Protein AF-A0A6B3EWH8-F1 (afdb_monomer)

Solvent-accessible surface area (backbone atoms only — not comparable to full-atom values): 8495 Å² total; per-residue (Å²): 132,91,83,78,84,78,55,72,76,75,44,48,63,44,70,57,86,72,96,69,83,62,65,90,69,100,61,97,67,57,48,40,78,84,75,86,84,73,53,81,88,62,90,80,65,71,79,89,76,45,44,71,81,34,75,66,29,32,53,53,33,53,77,71,69,44,83,77,71,71,70,61,44,98,86,46,22,30,44,70,85,33,62,101,39,36,58,31,45,57,80,64,33,50,59,60,52,52,51,50,33,48,76,71,68,72,54,90,80,86,77,94,80,91,72,97,72,65,50,39,92,87,78,62,48,77,110

Mean predicted aligned error: 4.86 Å

Radius of gyration: 16.53 Å; Cα contacts (8 Å, |Δi|>4): 118; chains: 1; bounding box: 50×32×34 Å

Sequence (127 aa):
ATGERYTGAEMERWSYQRPFELIDFPEAAHYVVNDTYVTTEDGTGLVHQSPAFGADDLRVCRAYGLPVVNPVRSNGTFAEDVPLVGGQFFKKADEDLVADLSARGLLFKHVPYEHSYPHCWRCHTAL

pLDDT: mean 91.72, std 7.01, range [50.56, 97.88]

Structure (mmCIF, N/CA/C/O backbone):
data_AF-A0A6B3EWH8-F1
#
_entry.id   AF-A0A6B3EWH8-F1
#
loop_
_atom_site.group_PDB
_atom_site.id
_atom_site.type_symbol
_atom_site.label_atom_id
_atom_site.label_alt_id
_atom_site.label_comp_id
_atom_site.label_asym_id
_atom_site.label_entity_id
_atom_site.label_seq_id
_atom_site.pdbx_PDB_ins_code
_atom_site.Cartn_x
_atom_site.Cartn_y
_atom_site.Cartn_z
_atom_site.occupancy
_atom_site.B_iso_or_equiv
_atom_site.auth_seq_id
_atom_site.auth_comp_id
_atom_site.auth_asym_id
_atom_site.auth_atom_id
_atom_site.pdbx_PDB_model_num
ATOM 1 N N . ALA A 1 1 ? -19.849 16.202 0.242 1.00 50.56 1 ALA A N 1
ATOM 2 C CA . ALA A 1 1 ? -19.719 15.503 1.535 1.00 50.56 1 ALA A CA 1
ATOM 3 C C . ALA A 1 1 ? -21.051 14.834 1.830 1.00 50.56 1 ALA A C 1
ATOM 5 O O . ALA A 1 1 ? -22.056 15.530 1.812 1.00 50.56 1 ALA A O 1
ATOM 6 N N . THR A 1 2 ? -21.078 13.515 2.015 1.00 62.19 2 THR A N 1
ATOM 7 C CA . THR A 1 2 ? -22.316 12.750 2.265 1.00 62.19 2 THR A CA 1
ATOM 8 C C . THR A 1 2 ? -22.904 13.000 3.660 1.00 62.19 2 THR A C 1
ATOM 10 O O . THR A 1 2 ? -24.060 12.684 3.891 1.00 62.19 2 THR A O 1
ATOM 13 N N . GLY A 1 3 ? -22.154 13.631 4.576 1.00 82.44 3 GLY A N 1
ATOM 14 C CA . GLY A 1 3 ? -22.632 14.038 5.908 1.00 82.44 3 GLY A CA 1
ATOM 15 C C . GLY A 1 3 ? -22.636 12.917 6.951 1.00 82.44 3 GLY A C 1
ATOM 16 O O . GLY A 1 3 ? -22.739 13.193 8.143 1.00 82.44 3 GLY A O 1
ATOM 17 N N . GLU A 1 4 ? -22.464 11.674 6.516 1.00 90.75 4 GLU A N 1
ATOM 18 C CA . GLU A 1 4 ? -22.388 10.495 7.373 1.00 90.75 4 GLU A CA 1
ATOM 19 C C . GLU A 1 4 ? -21.008 10.374 8.032 1.00 90.75 4 GLU A C 1
ATOM 21 O O . GLU A 1 4 ? -19.984 10.779 7.472 1.00 90.75 4 GLU A O 1
ATOM 26 N N . ARG A 1 5 ? -20.989 9.844 9.257 1.00 93.31 5 ARG A N 1
ATOM 27 C CA . ARG A 1 5 ? -19.779 9.610 10.047 1.00 93.31 5 ARG A CA 1
ATOM 28 C C . ARG A 1 5 ? -19.816 8.190 10.576 1.00 93.31 5 ARG A C 1
ATOM 30 O O . ARG A 1 5 ? -20.846 7.765 11.087 1.00 93.31 5 ARG A O 1
ATOM 37 N N . TYR A 1 6 ? -18.674 7.527 10.498 1.00 94.31 6 TYR A N 1
ATOM 38 C CA . TYR A 1 6 ? -18.470 6.176 10.993 1.00 94.31 6 TYR A CA 1
ATOM 39 C C . TYR A 1 6 ? -17.217 6.163 11.861 1.00 94.31 6 TYR A C 1
ATOM 41 O O . TYR A 1 6 ? -16.264 6.912 11.630 1.00 94.31 6 TYR A O 1
ATOM 49 N N . THR A 1 7 ? -17.229 5.324 12.880 1.00 95.19 7 THR A N 1
ATOM 50 C CA . THR A 1 7 ? -16.049 4.941 13.641 1.00 95.19 7 THR A CA 1
ATOM 51 C C . THR A 1 7 ? -15.202 3.976 12.815 1.00 95.19 7 THR A C 1
ATOM 53 O O . THR A 1 7 ? -15.711 3.257 11.956 1.00 95.19 7 THR A O 1
ATOM 56 N N . GLY A 1 8 ? -13.901 3.902 13.106 1.00 93.44 8 GLY A N 1
ATOM 57 C CA . GLY A 1 8 ? -13.039 2.912 12.455 1.00 93.44 8 GLY A CA 1
ATOM 58 C C . GLY A 1 8 ? -13.539 1.479 12.666 1.00 93.44 8 GLY A C 1
ATOM 59 O O . GLY A 1 8 ? -13.437 0.664 11.758 1.00 93.44 8 GLY A O 1
ATOM 60 N N . ALA A 1 9 ? -14.119 1.173 13.831 1.00 95.88 9 ALA A N 1
ATOM 61 C CA . ALA A 1 9 ? -14.683 -0.146 14.124 1.00 95.88 9 ALA A CA 1
ATOM 62 C C . ALA A 1 9 ? -15.896 -0.480 13.237 1.00 95.88 9 ALA A C 1
ATOM 64 O O . ALA A 1 9 ? -16.050 -1.619 12.815 1.00 95.88 9 ALA A O 1
ATOM 65 N N . GLU A 1 10 ? -16.733 0.507 12.9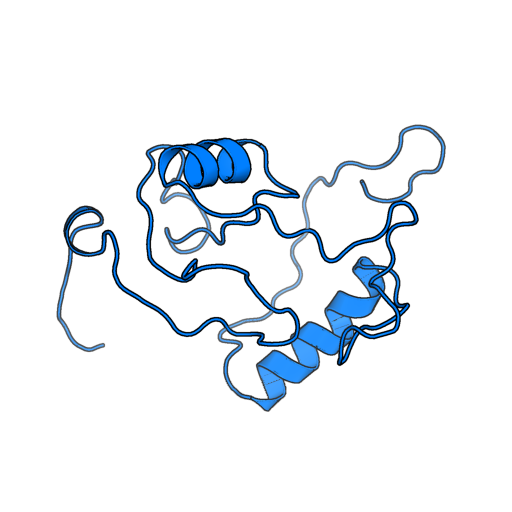08 1.00 96.94 10 GLU A N 1
ATOM 66 C CA . GLU A 1 10 ? -17.860 0.308 11.985 1.00 96.94 10 GLU A CA 1
ATOM 67 C C . GLU A 1 10 ? -17.404 0.036 10.550 1.00 96.94 10 GLU A C 1
ATOM 69 O O . GLU A 1 10 ? -18.124 -0.625 9.805 1.00 96.94 10 GLU A O 1
ATOM 74 N N . MET A 1 11 ? -16.221 0.529 10.173 1.00 96.19 11 MET A N 1
ATOM 75 C CA . MET A 1 11 ? -15.635 0.332 8.847 1.00 96.19 11 MET A CA 1
ATOM 76 C C . MET A 1 11 ? -14.888 -0.998 8.702 1.00 96.19 11 MET A C 1
ATOM 78 O O . MET A 1 11 ? -14.513 -1.354 7.586 1.00 96.19 11 MET A O 1
ATOM 82 N N . GLU A 1 12 ? -14.653 -1.739 9.787 1.00 96.88 12 GLU A N 1
ATOM 83 C CA . GLU A 1 12 ? -13.919 -3.003 9.734 1.00 96.88 12 GLU A CA 1
ATOM 84 C C . GLU A 1 12 ? -14.593 -3.978 8.750 1.00 96.88 12 GLU A C 1
ATOM 86 O O . GLU A 1 12 ? -15.814 -4.130 8.724 1.00 96.88 12 GLU A O 1
ATOM 91 N N . ARG A 1 13 ? -13.792 -4.640 7.906 1.00 96.50 13 ARG A N 1
ATOM 92 C CA . ARG A 1 13 ? -14.237 -5.536 6.820 1.00 96.50 13 ARG A CA 1
ATOM 93 C C . ARG A 1 13 ? -15.034 -4.877 5.689 1.00 96.50 13 ARG A C 1
ATOM 95 O O . ARG A 1 13 ? -15.491 -5.600 4.804 1.00 96.50 13 ARG A O 1
ATOM 102 N N . TRP A 1 14 ? -15.163 -3.550 5.629 1.00 97.31 14 TRP A N 1
ATOM 103 C CA . TRP A 1 14 ? -15.744 -2.906 4.447 1.00 97.31 14 TRP A CA 1
ATOM 104 C C . TRP A 1 14 ? -14.897 -3.205 3.216 1.00 97.31 14 TRP A C 1
ATOM 106 O O . TRP A 1 14 ? -13.695 -2.938 3.195 1.00 97.31 14 TRP A O 1
ATOM 116 N N . SER A 1 15 ? -15.522 -3.770 2.187 1.00 97.06 15 SER A N 1
ATOM 117 C CA . SER A 1 15 ? -14.862 -4.057 0.919 1.00 97.06 15 SER A CA 1
ATOM 118 C C . SER A 1 15 ? -14.628 -2.778 0.128 1.00 97.06 15 SER A C 1
ATOM 120 O O . SER A 1 15 ? -15.491 -1.899 0.097 1.00 97.06 15 SER A O 1
ATOM 122 N N . TYR A 1 16 ? -13.514 -2.714 -0.588 1.00 96.06 16 TYR A N 1
ATOM 123 C CA . TYR A 1 16 ? -13.228 -1.621 -1.508 1.00 96.06 16 TYR A CA 1
ATOM 124 C C . TYR A 1 16 ? -12.704 -2.156 -2.840 1.00 96.06 16 TYR A C 1
ATOM 126 O O . TYR A 1 16 ? -12.168 -3.262 -2.924 1.00 96.06 16 TYR A O 1
ATOM 134 N N . GLN A 1 17 ? -12.843 -1.352 -3.893 1.00 94.44 17 GLN A N 1
ATOM 135 C CA . GLN A 1 17 ? -12.192 -1.632 -5.166 1.00 94.44 17 GLN A CA 1
ATOM 136 C C . GLN A 1 17 ? -10.763 -1.095 -5.122 1.00 94.44 17 GLN A C 1
ATOM 138 O O . GLN A 1 17 ? -10.535 0.100 -4.929 1.00 94.44 17 GLN A O 1
ATOM 143 N N . ARG A 1 18 ? -9.790 -1.988 -5.288 1.00 94.00 18 ARG A N 1
ATOM 144 C CA . ARG A 1 18 ? -8.378 -1.614 -5.405 1.00 94.00 18 ARG A CA 1
ATOM 145 C C . ARG A 1 18 ? -8.135 -0.789 -6.679 1.00 94.00 18 ARG A C 1
ATOM 147 O O . ARG A 1 18 ? -8.797 -1.022 -7.688 1.00 94.00 18 ARG A O 1
ATOM 154 N N . PRO A 1 19 ? -7.150 0.124 -6.684 1.00 94.38 19 PRO A N 1
ATOM 155 C CA . PRO A 1 19 ? -6.880 0.954 -7.853 1.00 94.38 19 PRO A CA 1
ATOM 156 C C . PRO A 1 19 ? -6.255 0.177 -9.018 1.00 94.38 19 PRO A C 1
ATOM 158 O O . PRO A 1 19 ? -6.424 0.583 -10.164 1.00 94.38 19 PRO A O 1
ATOM 161 N N . PHE A 1 20 ? -5.547 -0.922 -8.748 1.00 95.06 20 PHE A N 1
ATOM 162 C CA . PHE A 1 20 ? -4.827 -1.703 -9.752 1.00 95.06 20 PHE A CA 1
ATOM 163 C C . PHE A 1 20 ? -5.230 -3.174 -9.715 1.00 95.06 20 PHE A C 1
ATOM 165 O O . PHE A 1 20 ? -5.199 -3.808 -8.663 1.00 95.06 20 PHE A O 1
ATOM 172 N N . GLU A 1 21 ? -5.530 -3.731 -10.884 1.00 93.69 21 GLU A N 1
ATOM 173 C CA . GLU A 1 21 ? -5.814 -5.157 -11.089 1.00 93.69 21 GLU A CA 1
ATOM 174 C C . GLU A 1 21 ? -4.691 -5.846 -11.880 1.00 93.69 21 GLU A C 1
ATOM 176 O O . GLU A 1 21 ? -4.913 -6.823 -12.580 1.00 93.69 21 GLU A O 1
ATOM 181 N N . LEU A 1 22 ? -3.466 -5.327 -11.754 1.00 93.12 22 LEU A N 1
ATOM 182 C CA . LEU A 1 22 ? -2.278 -5.802 -12.474 1.00 93.12 22 LEU A CA 1
ATOM 183 C C . LEU A 1 22 ? -1.774 -7.169 -11.981 1.00 93.12 22 LEU A C 1
ATOM 185 O O . LEU A 1 22 ? -0.913 -7.766 -12.618 1.00 93.12 22 LEU A O 1
ATOM 189 N N . ILE A 1 23 ? -2.250 -7.621 -10.816 1.00 92.19 23 ILE A N 1
ATOM 190 C CA . ILE A 1 23 ? -1.784 -8.833 -10.139 1.00 92.19 23 ILE A CA 1
ATOM 191 C C . ILE A 1 23 ? -2.979 -9.574 -9.540 1.00 92.19 23 ILE A C 1
ATOM 193 O O . ILE A 1 23 ? -3.854 -8.983 -8.883 1.00 92.19 23 ILE A O 1
ATOM 197 N N . ASP A 1 24 ? -2.970 -10.887 -9.726 1.00 90.94 24 ASP A N 1
ATOM 198 C CA . ASP A 1 24 ? -3.947 -11.791 -9.142 1.00 90.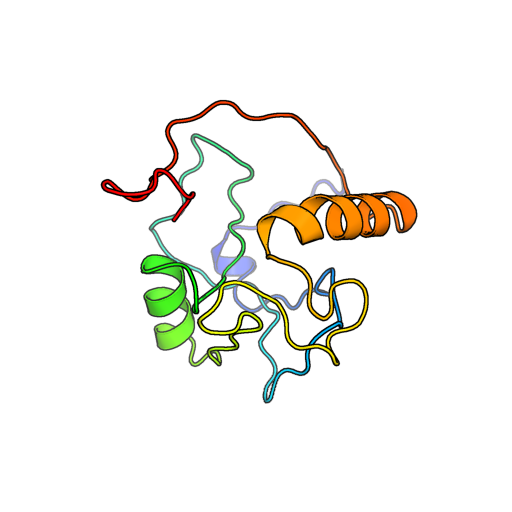94 24 ASP A CA 1
ATOM 199 C C . ASP A 1 24 ? -3.697 -12.003 -7.651 1.00 90.94 24 ASP A C 1
ATOM 201 O O . ASP A 1 24 ? -2.564 -12.065 -7.172 1.00 90.94 24 ASP A O 1
ATOM 205 N N . PHE A 1 25 ? -4.789 -12.113 -6.902 1.00 91.00 25 PHE A N 1
ATOM 206 C CA . PHE A 1 25 ? -4.749 -12.453 -5.487 1.00 91.00 25 PHE A CA 1
ATOM 207 C C . PHE A 1 25 ? -5.425 -13.810 -5.302 1.00 91.00 25 PHE A C 1
ATOM 209 O O . PHE A 1 25 ? -6.487 -14.034 -5.884 1.00 91.00 25 PHE A O 1
ATOM 216 N N . PRO A 1 26 ? -4.838 -14.709 -4.496 1.00 86.94 26 PRO A N 1
ATOM 217 C CA . PRO A 1 26 ? -5.371 -16.058 -4.323 1.00 86.94 26 PRO A CA 1
ATOM 218 C C . PRO A 1 26 ? -6.715 -16.065 -3.581 1.00 86.94 26 PRO A C 1
ATOM 220 O O . PRO A 1 26 ? -7.507 -16.987 -3.746 1.00 86.94 26 PRO A O 1
ATOM 223 N N . GLU A 1 27 ? -6.970 -15.041 -2.764 1.00 88.06 27 GLU A N 1
ATOM 224 C CA . GLU A 1 27 ? -8.128 -14.936 -1.881 1.00 88.06 27 GLU A CA 1
ATOM 225 C C . GLU A 1 27 ? -8.611 -13.480 -1.795 1.00 88.06 27 GLU A C 1
ATOM 227 O O . GLU A 1 27 ? -7.900 -12.540 -2.171 1.00 88.06 27 GLU A O 1
ATOM 232 N N . ALA A 1 28 ? -9.830 -13.278 -1.287 1.00 87.00 28 ALA A N 1
ATOM 233 C CA . ALA A 1 28 ? -10.387 -11.947 -1.074 1.00 87.00 28 ALA A CA 1
ATOM 234 C C . ALA A 1 28 ? -9.558 -11.174 -0.033 1.00 87.00 28 ALA A C 1
ATOM 236 O O . ALA A 1 28 ? -9.584 -11.497 1.151 1.00 87.00 28 ALA A O 1
ATOM 237 N N . ALA A 1 29 ? -8.844 -10.139 -0.483 1.00 93.12 29 ALA A N 1
ATOM 238 C CA . ALA A 1 29 ? -7.890 -9.392 0.342 1.00 93.12 29 ALA A CA 1
ATOM 239 C C . ALA A 1 29 ? -8.172 -7.879 0.432 1.00 93.12 29 ALA A C 1
ATOM 241 O O . ALA A 1 29 ? -7.447 -7.152 1.106 1.00 93.12 29 ALA A O 1
ATOM 242 N N . HIS A 1 30 ? -9.216 -7.394 -0.247 1.00 95.75 30 HIS A N 1
ATOM 243 C CA . HIS A 1 30 ? -9.482 -5.958 -0.423 1.00 95.75 30 HIS A CA 1
ATOM 244 C C . HIS A 1 30 ? -10.623 -5.499 0.479 1.00 95.75 30 HIS A C 1
ATOM 246 O O . HIS A 1 30 ? -11.749 -5.265 0.036 1.00 95.75 30 HIS A O 1
ATOM 252 N N . TYR A 1 31 ? -10.325 -5.417 1.772 1.00 96.88 31 TYR A N 1
ATOM 253 C CA . TYR A 1 31 ? -11.231 -4.888 2.785 1.00 96.88 31 TYR A CA 1
ATOM 254 C C . TYR A 1 31 ? -10.475 -4.101 3.858 1.00 96.88 31 TYR A C 1
ATOM 256 O O . TYR A 1 31 ? -9.267 -4.261 4.032 1.00 96.88 31 TYR A O 1
ATOM 264 N N . VAL A 1 32 ? -11.188 -3.230 4.567 1.00 97.38 32 VAL A N 1
ATOM 265 C CA . VAL A 1 32 ? -10.633 -2.424 5.659 1.00 97.38 32 VAL A CA 1
ATOM 266 C C . VAL A 1 32 ? -10.277 -3.317 6.849 1.00 97.38 32 VAL A C 1
ATOM 268 O O . VAL A 1 32 ? -11.075 -4.152 7.280 1.00 97.38 32 VAL A O 1
ATOM 271 N N . VAL A 1 33 ? -9.075 -3.117 7.382 1.00 96.88 33 VAL A N 1
ATOM 272 C CA . VAL A 1 33 ? -8.575 -3.744 8.610 1.00 96.88 33 VAL A CA 1
ATOM 273 C C . VAL A 1 33 ? -8.274 -2.670 9.641 1.00 96.88 33 VAL A C 1
ATOM 275 O O . VAL A 1 33 ? -7.980 -1.527 9.285 1.00 96.88 33 VAL A O 1
ATOM 278 N N . ASN A 1 34 ? -8.321 -3.048 10.912 1.00 96.50 34 ASN A N 1
ATOM 279 C CA . ASN A 1 34 ? -8.112 -2.129 12.015 1.00 96.50 34 ASN A CA 1
ATOM 280 C C . ASN A 1 34 ? -6.828 -2.486 12.753 1.00 96.50 34 ASN A C 1
ATOM 282 O O . ASN A 1 34 ? -6.551 -3.650 13.031 1.00 96.50 34 ASN A O 1
ATOM 286 N N . ASP A 1 35 ? -6.062 -1.462 13.104 1.00 95.62 35 ASP A N 1
ATOM 287 C CA . ASP A 1 35 ? -4.910 -1.585 13.983 1.00 95.62 35 ASP A CA 1
ATOM 288 C C . ASP A 1 35 ? -4.660 -0.246 14.690 1.00 95.62 35 ASP A C 1
ATOM 290 O O . ASP A 1 35 ? -5.250 0.778 14.339 1.00 95.62 35 ASP A O 1
ATOM 294 N N . THR A 1 36 ? -3.811 -0.249 15.713 1.00 93.06 36 THR A N 1
ATOM 295 C CA . THR A 1 36 ? -3.568 0.914 16.573 1.00 93.06 36 THR A CA 1
ATOM 296 C C . THR A 1 36 ? -2.337 1.729 16.179 1.00 93.06 36 THR A C 1
ATOM 298 O O . THR A 1 36 ? -2.069 2.739 16.820 1.00 93.06 36 THR A O 1
ATOM 301 N N . TYR A 1 37 ? -1.566 1.310 15.167 1.00 92.56 37 TYR A N 1
ATOM 302 C CA . TYR A 1 37 ? -0.365 2.041 14.726 1.00 92.56 37 TYR A CA 1
ATOM 303 C C . TYR A 1 37 ? -0.658 3.290 13.879 1.00 92.56 37 TYR A C 1
ATOM 305 O O . TYR A 1 37 ? 0.222 4.128 13.689 1.00 92.56 37 TYR A O 1
ATOM 313 N N . VAL A 1 38 ? -1.883 3.421 13.362 1.00 91.94 38 VAL A N 1
ATOM 314 C CA . VAL A 1 38 ? -2.280 4.547 12.512 1.00 91.94 38 VAL A CA 1
ATOM 315 C C . VAL A 1 38 ? -2.488 5.799 13.363 1.00 91.94 38 VAL A C 1
ATOM 317 O O . VAL A 1 38 ? -3.266 5.787 14.318 1.00 91.94 38 VAL A O 1
ATOM 320 N N . THR A 1 39 ? -1.822 6.894 12.997 1.00 90.38 39 THR A N 1
ATOM 321 C CA . THR A 1 39 ? -1.979 8.201 13.648 1.00 90.38 39 THR A CA 1
ATOM 322 C C . THR A 1 39 ? -2.826 9.147 12.794 1.00 90.38 39 THR A C 1
ATOM 324 O O . THR A 1 39 ? -3.088 8.900 11.616 1.00 90.38 39 THR A O 1
ATOM 327 N N . THR A 1 40 ? -3.279 10.245 13.399 1.00 88.06 40 THR A N 1
ATOM 328 C CA . THR A 1 40 ? -4.030 11.315 12.716 1.00 88.06 40 THR A CA 1
ATOM 329 C C . THR A 1 40 ? -3.197 12.580 12.522 1.00 88.06 40 THR A C 1
ATOM 331 O O . THR A 1 40 ? -3.754 13.636 12.231 1.00 88.06 40 THR A O 1
ATOM 334 N N . GLU A 1 41 ? -1.890 12.502 12.772 1.00 88.56 41 GLU A N 1
ATOM 335 C CA . GLU A 1 41 ? -0.983 13.650 12.684 1.00 88.56 41 GLU A CA 1
ATOM 336 C C . GLU A 1 41 ? -0.647 13.972 11.226 1.00 88.56 41 GLU A C 1
ATOM 338 O O . GLU A 1 41 ? -0.653 15.139 10.844 1.00 88.56 41 GLU A O 1
ATOM 343 N N . ASP A 1 42 ? -0.466 12.935 10.403 1.00 82.44 42 ASP A N 1
ATOM 344 C CA . ASP A 1 42 ? -0.124 13.042 8.988 1.00 82.44 42 ASP A CA 1
ATOM 345 C C . ASP A 1 42 ? -0.964 12.088 8.122 1.00 82.44 42 ASP A C 1
ATOM 347 O O . ASP A 1 42 ? -1.474 11.060 8.573 1.00 82.44 42 ASP A O 1
ATOM 35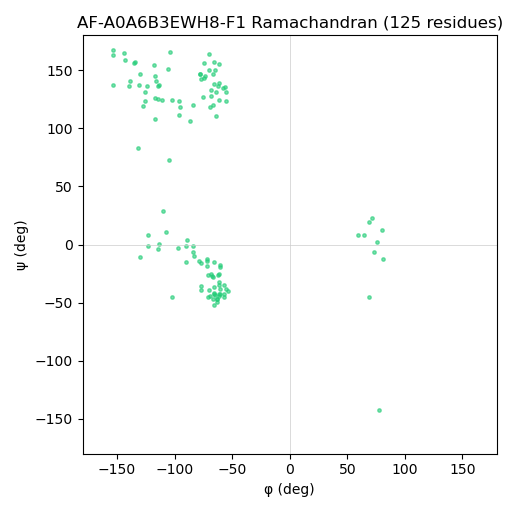1 N N . GLY A 1 43 ? -1.102 12.423 6.835 1.00 88.88 43 GLY A N 1
ATOM 352 C CA . GLY A 1 43 ? -1.864 11.626 5.872 1.00 88.88 43 GLY A CA 1
ATOM 353 C C . GLY A 1 43 ? -3.380 11.807 5.996 1.00 88.88 43 GLY A C 1
ATOM 354 O O . GLY A 1 43 ? -3.876 12.917 6.183 1.00 88.88 43 GLY A O 1
ATOM 355 N N . THR A 1 44 ? -4.134 10.723 5.807 1.00 91.88 44 THR A N 1
ATOM 356 C CA . THR A 1 44 ? -5.612 10.740 5.774 1.00 91.88 44 THR A CA 1
ATOM 357 C C . THR A 1 44 ? -6.258 9.973 6.929 1.00 91.88 44 THR A C 1
ATOM 359 O O . THR A 1 44 ? -7.484 9.946 7.023 1.00 91.88 44 THR A O 1
ATOM 362 N N . GLY A 1 45 ? -5.461 9.312 7.776 1.00 92.75 45 GLY A N 1
ATOM 363 C CA . GLY A 1 45 ? -5.946 8.336 8.758 1.00 92.75 45 GLY A CA 1
ATOM 364 C C . GLY A 1 45 ? -6.329 6.971 8.162 1.00 92.75 45 GLY A C 1
ATOM 365 O O . GLY A 1 45 ? -6.759 6.092 8.902 1.00 92.75 45 GLY A O 1
ATOM 366 N N . LEU A 1 46 ? -6.160 6.767 6.848 1.00 93.62 46 LEU A N 1
ATOM 367 C CA . LEU A 1 46 ? -6.264 5.466 6.180 1.00 93.62 46 LEU A CA 1
ATOM 368 C C . LEU A 1 46 ? -4.909 5.106 5.567 1.00 93.62 46 LEU A C 1
ATOM 370 O O . LEU A 1 46 ? -4.353 5.881 4.787 1.00 93.62 46 LEU A O 1
ATOM 374 N N . VAL A 1 47 ? -4.391 3.924 5.902 1.00 95.75 47 VAL A N 1
ATOM 375 C CA . VAL A 1 47 ? -3.052 3.477 5.492 1.00 95.75 47 VAL A CA 1
ATOM 376 C C . VAL A 1 47 ? -3.163 2.279 4.553 1.00 95.75 47 VAL A C 1
ATOM 378 O O . VAL A 1 47 ? -3.788 1.270 4.885 1.00 95.75 47 VAL A O 1
ATOM 381 N N . HIS A 1 48 ? -2.551 2.394 3.372 1.00 95.38 48 HIS A N 1
ATOM 382 C CA . HIS A 1 48 ? -2.417 1.284 2.431 1.00 95.38 48 HIS A CA 1
ATOM 383 C C . HIS A 1 48 ? -1.546 0.179 3.038 1.00 95.38 48 HIS A C 1
ATOM 385 O O . HIS A 1 48 ? -0.458 0.457 3.528 1.00 95.38 48 HIS A O 1
ATOM 391 N N . GLN A 1 49 ? -2.023 -1.064 2.972 1.00 95.44 49 GLN A N 1
ATOM 39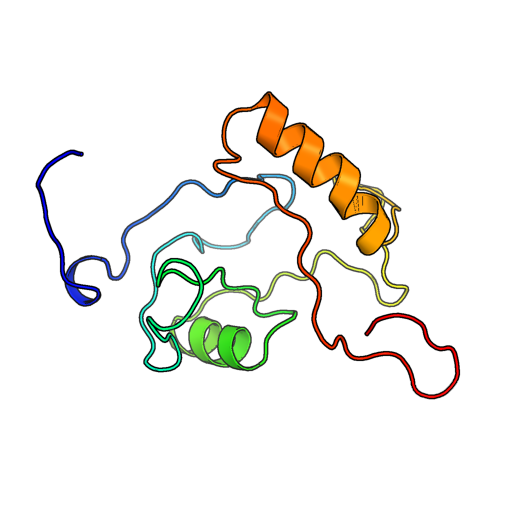2 C CA . GLN A 1 49 ? -1.319 -2.232 3.494 1.00 95.44 49 GLN A CA 1
ATOM 393 C C . GLN A 1 49 ? -0.534 -2.926 2.383 1.00 95.44 49 GLN A C 1
ATOM 395 O O . GLN A 1 49 ? -1.130 -3.369 1.396 1.00 95.44 49 GLN A O 1
ATOM 400 N N . SER A 1 50 ? 0.778 -3.079 2.569 1.00 94.00 50 SER A N 1
ATOM 401 C CA . SER A 1 50 ? 1.643 -3.805 1.642 1.00 94.00 50 SER A CA 1
ATOM 402 C C . SER A 1 50 ? 2.546 -4.794 2.398 1.00 94.00 50 SER A C 1
ATOM 404 O O . SER A 1 50 ? 3.709 -4.506 2.691 1.00 94.00 50 SER A O 1
ATOM 406 N N . PRO A 1 51 ? 2.046 -6.003 2.733 1.00 93.38 51 PRO A N 1
ATOM 407 C CA . PRO A 1 51 ? 2.694 -6.902 3.695 1.00 93.38 51 PRO A CA 1
ATOM 408 C C . PRO A 1 51 ? 4.057 -7.446 3.247 1.00 93.38 51 PRO A C 1
ATOM 410 O O . PRO A 1 51 ? 4.808 -7.974 4.061 1.00 93.38 51 PRO A O 1
ATOM 413 N N . ALA A 1 52 ? 4.394 -7.338 1.961 1.00 92.81 52 ALA A N 1
ATOM 414 C CA . ALA A 1 52 ? 5.720 -7.683 1.456 1.00 92.81 52 ALA A CA 1
ATOM 415 C C . AL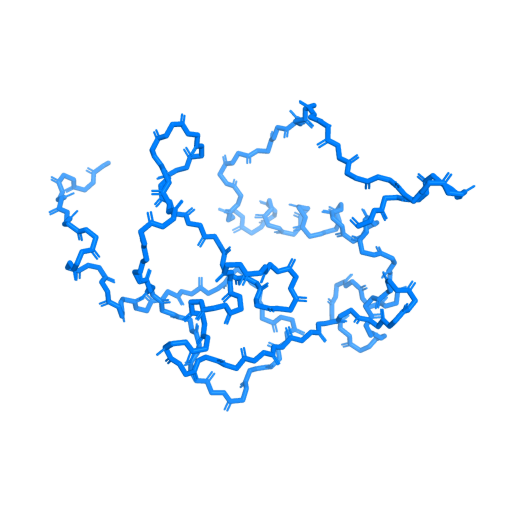A A 1 52 ? 6.779 -6.590 1.717 1.00 92.81 52 ALA A C 1
ATOM 417 O O . ALA A 1 52 ? 7.969 -6.877 1.594 1.00 92.81 52 ALA A O 1
ATOM 418 N N . PHE A 1 53 ? 6.368 -5.368 2.080 1.00 93.31 53 PHE A N 1
ATOM 419 C CA . PHE A 1 53 ? 7.235 -4.183 2.127 1.00 93.31 53 PHE A CA 1
ATOM 420 C C . PHE A 1 53 ? 7.158 -3.389 3.443 1.00 93.31 53 PHE A C 1
ATOM 422 O O . PHE A 1 53 ? 8.011 -2.536 3.678 1.00 93.31 53 PHE A O 1
ATOM 429 N N . GLY A 1 54 ? 6.191 -3.678 4.320 1.00 92.56 54 GLY A N 1
ATOM 430 C CA . GLY A 1 54 ? 6.048 -3.047 5.635 1.00 92.56 54 GLY A CA 1
ATOM 431 C C . GLY A 1 54 ? 6.025 -4.064 6.778 1.00 92.56 54 GLY A C 1
ATOM 432 O O . GLY A 1 54 ? 5.351 -5.090 6.697 1.00 92.56 54 GLY A O 1
ATOM 433 N N . ALA A 1 55 ? 6.747 -3.786 7.869 1.00 92.38 55 ALA A N 1
ATOM 434 C CA . ALA A 1 55 ? 6.758 -4.660 9.048 1.00 92.38 55 ALA A CA 1
ATOM 435 C C . ALA A 1 55 ? 5.408 -4.650 9.788 1.00 92.38 55 ALA A C 1
ATOM 437 O O . ALA A 1 55 ? 4.900 -5.714 10.151 1.00 92.38 55 ALA A O 1
ATOM 438 N N . ASP A 1 56 ? 4.818 -3.465 9.973 1.00 94.06 56 ASP A N 1
ATOM 439 C CA . ASP A 1 56 ? 3.473 -3.331 10.537 1.00 94.06 56 ASP A CA 1
ATOM 440 C C . ASP A 1 56 ? 2.418 -3.919 9.604 1.00 94.06 56 ASP A C 1
ATOM 442 O O . ASP A 1 56 ? 1.593 -4.707 10.061 1.00 94.06 56 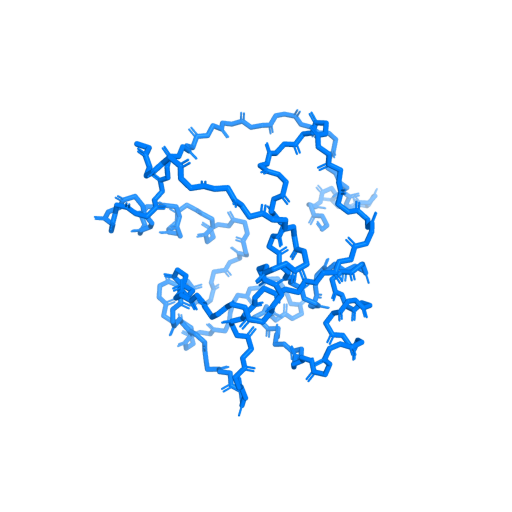ASP A O 1
ATOM 446 N N . ASP A 1 57 ? 2.519 -3.664 8.298 1.00 95.50 57 ASP A N 1
ATOM 447 C CA . ASP A 1 57 ? 1.609 -4.243 7.308 1.00 95.50 57 ASP A CA 1
ATOM 448 C C . ASP A 1 57 ? 1.622 -5.773 7.367 1.00 95.50 57 ASP A C 1
ATOM 450 O O . ASP A 1 57 ? 0.578 -6.418 7.415 1.00 95.50 57 ASP A O 1
ATOM 454 N N . LEU A 1 58 ? 2.810 -6.384 7.442 1.00 95.19 58 LEU A N 1
ATOM 455 C CA . LEU A 1 58 ? 2.946 -7.831 7.580 1.00 95.19 58 LEU A CA 1
ATOM 456 C C . LEU A 1 58 ? 2.287 -8.346 8.864 1.00 95.19 58 LEU A C 1
ATOM 458 O O . LEU A 1 58 ? 1.628 -9.387 8.838 1.00 95.19 58 LEU A O 1
ATOM 462 N N . ARG A 1 59 ? 2.468 -7.646 9.988 1.00 97.12 59 ARG A N 1
ATOM 463 C CA . ARG A 1 59 ? 1.869 -8.006 11.280 1.00 97.12 59 ARG A CA 1
ATOM 464 C C . ARG A 1 59 ? 0.342 -7.936 11.217 1.00 97.12 59 ARG A C 1
ATOM 466 O O . ARG A 1 59 ? -0.312 -8.900 11.616 1.00 97.12 59 ARG A O 1
ATOM 473 N N . VAL A 1 60 ? -0.210 -6.837 10.703 1.00 96.38 60 VAL A N 1
ATOM 474 C CA . VAL A 1 60 ? -1.658 -6.611 10.589 1.00 96.38 60 VAL A CA 1
ATOM 475 C C . VAL A 1 60 ? -2.274 -7.599 9.603 1.00 96.38 60 VAL A C 1
ATOM 477 O O . VAL A 1 60 ? -3.189 -8.339 9.961 1.00 96.38 60 VAL A O 1
ATOM 480 N N . CYS A 1 61 ? -1.727 -7.704 8.390 1.00 95.50 61 CYS A N 1
ATOM 481 C CA . CYS A 1 61 ? -2.213 -8.641 7.381 1.00 95.50 61 CYS A CA 1
ATOM 482 C C . CYS A 1 61 ? -2.194 -10.088 7.887 1.00 95.50 61 CYS A C 1
ATOM 484 O O . CYS A 1 61 ? -3.181 -10.798 7.710 1.00 95.50 61 CYS A O 1
ATO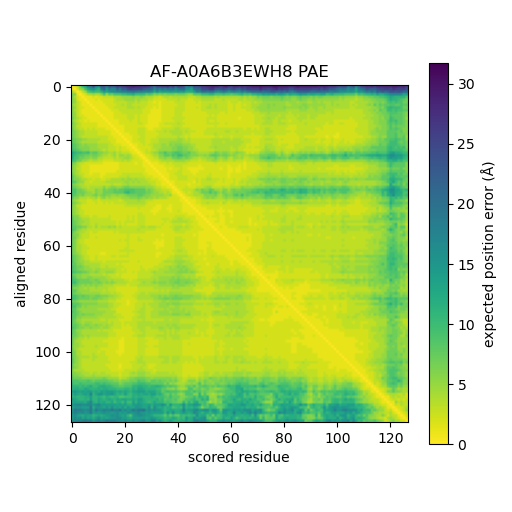M 486 N N . ARG A 1 62 ? -1.134 -10.520 8.586 1.00 95.06 62 ARG A N 1
ATOM 487 C CA . ARG A 1 62 ? -1.086 -11.861 9.195 1.00 95.06 62 ARG A CA 1
ATOM 488 C C . ARG A 1 62 ? -2.173 -12.073 10.242 1.00 95.06 62 ARG A C 1
ATOM 490 O O . ARG A 1 62 ? -2.785 -13.136 10.243 1.00 95.06 62 ARG A O 1
ATOM 497 N N . ALA A 1 63 ? -2.430 -11.090 11.106 1.00 96.00 63 ALA A N 1
ATOM 498 C CA . ALA A 1 63 ? -3.483 -11.186 12.119 1.00 96.00 63 ALA A CA 1
ATOM 499 C C . ALA A 1 63 ? -4.882 -11.352 11.493 1.00 96.00 63 ALA A C 1
ATOM 501 O O . ALA A 1 63 ? -5.724 -12.057 12.044 1.00 96.00 63 ALA A O 1
ATOM 502 N N . TYR A 1 64 ? -5.100 -10.764 10.314 1.00 96.19 64 TYR A N 1
ATOM 503 C CA . TYR A 1 64 ? -6.343 -10.878 9.547 1.00 96.19 64 TYR A CA 1
ATOM 504 C C . TYR A 1 64 ? -6.379 -12.056 8.559 1.00 96.19 64 TYR A C 1
ATOM 506 O O . TYR A 1 64 ? -7.400 -12.236 7.894 1.00 96.19 64 TYR A O 1
ATOM 514 N N . GLY A 1 65 ? -5.306 -12.850 8.461 1.00 94.69 65 GLY A N 1
ATOM 515 C CA . GLY A 1 65 ? -5.203 -13.970 7.520 1.00 94.69 65 GLY A CA 1
ATOM 516 C C . GLY A 1 65 ? -5.041 -13.554 6.054 1.00 94.69 65 GLY A C 1
ATOM 517 O O . GLY A 1 65 ? -5.381 -14.324 5.165 1.00 94.69 65 GLY A O 1
ATOM 518 N N . LEU A 1 66 ? -4.551 -12.342 5.787 1.00 94.69 66 LEU A N 1
ATOM 519 C CA . LEU A 1 66 ? -4.362 -11.826 4.432 1.00 94.69 66 LEU A CA 1
ATOM 520 C C . LEU A 1 66 ? -3.117 -12.428 3.752 1.00 94.69 66 LEU A C 1
ATOM 522 O O . LEU A 1 66 ? -2.080 -12.601 4.405 1.00 94.69 66 LEU A O 1
ATOM 526 N N . PRO A 1 67 ? -3.178 -12.707 2.435 1.00 93.50 67 PRO A N 1
ATOM 527 C CA . PRO A 1 67 ? -2.052 -13.258 1.695 1.00 93.50 67 PRO A CA 1
ATOM 528 C C . PRO A 1 67 ? -0.927 -12.231 1.535 1.00 93.50 67 PRO A C 1
ATOM 530 O O . PRO A 1 67 ? -1.158 -11.027 1.414 1.00 93.50 67 PRO A O 1
ATOM 533 N N . VAL A 1 68 ? 0.309 -12.725 1.459 1.00 93.69 68 VAL A N 1
ATOM 534 C CA . VAL A 1 68 ? 1.472 -11.907 1.103 1.00 93.69 68 VAL A CA 1
ATOM 535 C C . VAL A 1 68 ? 1.742 -12.072 -0.387 1.00 93.69 68 VAL A C 1
ATOM 537 O O . VAL A 1 68 ? 2.162 -13.139 -0.829 1.00 93.69 68 VAL A O 1
ATOM 540 N N . VAL A 1 69 ? 1.512 -11.008 -1.153 1.00 91.56 69 VAL A N 1
ATOM 541 C CA . VAL A 1 69 ? 1.800 -10.949 -2.591 1.00 91.56 69 VAL A CA 1
ATOM 542 C C . VAL A 1 69 ? 2.954 -9.976 -2.806 1.00 91.56 69 VAL A C 1
ATOM 544 O O . VAL A 1 69 ? 2.873 -8.824 -2.386 1.00 91.56 69 VAL A O 1
ATOM 547 N N . ASN A 1 70 ? 4.031 -10.437 -3.448 1.00 92.50 70 ASN A N 1
ATOM 548 C CA . ASN A 1 70 ? 5.181 -9.601 -3.788 1.00 92.50 70 ASN A CA 1
ATOM 549 C C . ASN A 1 70 ? 5.345 -9.513 -5.321 1.00 92.50 70 ASN A C 1
ATOM 551 O O . ASN A 1 70 ? 5.759 -10.501 -5.930 1.00 92.50 70 ASN A O 1
ATOM 555 N N . PRO A 1 71 ? 5.050 -8.355 -5.944 1.00 90.31 71 PRO A N 1
ATOM 556 C CA . PRO A 1 71 ? 5.255 -8.141 -7.379 1.00 90.31 71 PRO A CA 1
ATOM 557 C C . PRO A 1 71 ? 6.717 -8.001 -7.814 1.00 90.31 71 PRO A C 1
ATOM 559 O O . PRO A 1 71 ? 7.012 -8.034 -9.012 1.00 90.31 71 PRO A O 1
ATOM 562 N N . VAL A 1 72 ? 7.613 -7.714 -6.869 1.00 93.00 72 VAL A N 1
ATOM 563 C CA . VAL A 1 72 ? 8.958 -7.214 -7.143 1.00 93.00 72 VAL A CA 1
ATOM 564 C C . VAL A 1 72 ? 9.960 -8.350 -6.986 1.00 93.00 72 VAL A C 1
ATOM 566 O O . VAL A 1 72 ? 10.053 -9.007 -5.947 1.00 93.00 72 VAL A O 1
ATOM 569 N N . ARG A 1 73 ? 10.731 -8.587 -8.047 1.00 93.69 73 ARG A N 1
ATOM 570 C CA . ARG A 1 73 ? 11.814 -9.571 -8.081 1.00 93.69 73 ARG A CA 1
ATOM 571 C C . ARG A 1 73 ? 12.984 -9.102 -7.207 1.00 93.69 73 ARG A C 1
ATOM 573 O O . ARG A 1 73 ? 13.125 -7.925 -6.885 1.00 93.69 73 ARG A O 1
ATOM 580 N N . SER A 1 74 ? 13.891 -10.016 -6.873 1.00 91.56 74 SER A N 1
ATOM 581 C CA . SER A 1 74 ? 15.059 -9.741 -6.014 1.00 91.56 74 SER A CA 1
ATOM 582 C C . SER A 1 74 ? 16.029 -8.679 -6.552 1.00 91.56 74 SER A C 1
ATOM 584 O O . SER A 1 74 ? 16.832 -8.145 -5.794 1.00 91.56 74 SER A O 1
ATOM 586 N N . ASN A 1 75 ? 15.965 -8.360 -7.845 1.00 90.50 75 ASN A N 1
ATOM 587 C CA . ASN A 1 75 ? 16.732 -7.295 -8.497 1.00 90.50 75 ASN A CA 1
ATOM 588 C C . ASN A 1 75 ? 16.020 -5.922 -8.471 1.00 90.50 75 ASN A C 1
ATOM 590 O O . ASN A 1 75 ? 16.515 -4.978 -9.084 1.00 90.50 75 ASN A O 1
ATOM 594 N N . GLY A 1 76 ? 14.860 -5.808 -7.814 1.00 91.06 76 GLY A N 1
ATOM 595 C CA . GLY A 1 76 ? 14.083 -4.571 -7.723 1.00 91.06 76 GLY A CA 1
ATOM 596 C C . GLY A 1 76 ? 13.222 -4.260 -8.951 1.00 91.06 76 GLY A C 1
ATOM 597 O O . GLY A 1 76 ? 12.738 -3.135 -9.073 1.00 91.06 76 GLY A O 1
ATOM 598 N N . THR A 1 77 ? 13.032 -5.213 -9.871 1.00 95.81 77 THR A N 1
ATOM 599 C CA . THR A 1 77 ? 12.158 -5.029 -11.040 1.00 95.81 77 THR A CA 1
ATOM 600 C C . THR A 1 77 ? 10.843 -5.785 -10.897 1.00 95.81 77 THR A C 1
ATOM 602 O O . THR A 1 77 ? 10.800 -6.859 -10.294 1.00 95.81 77 THR A O 1
ATOM 605 N N . PHE A 1 78 ? 9.779 -5.281 -11.515 1.00 95.62 78 PHE A N 1
ATOM 606 C CA . PHE A 1 78 ? 8.550 -6.056 -11.698 1.00 95.62 78 PHE A CA 1
ATOM 607 C C . PHE A 1 78 ? 8.783 -7.251 -12.630 1.00 95.62 78 PHE A C 1
ATOM 609 O O . PHE A 1 78 ? 9.723 -7.258 -13.436 1.00 95.62 78 PHE A O 1
ATOM 616 N N . ALA A 1 79 ? 7.931 -8.274 -12.525 1.00 93.38 79 ALA A N 1
ATOM 617 C CA . ALA A 1 79 ? 7.943 -9.363 -13.490 1.00 93.38 79 ALA A CA 1
ATOM 618 C C . ALA A 1 79 ? 7.498 -8.890 -14.883 1.00 93.38 79 ALA A C 1
ATOM 620 O O . ALA A 1 79 ? 6.718 -7.957 -15.002 1.00 93.38 79 ALA A O 1
ATOM 621 N N . GLU A 1 80 ? 8.064 -9.473 -15.940 1.00 94.00 80 GLU A N 1
ATOM 622 C CA . GLU A 1 80 ? 7.866 -9.014 -17.330 1.00 94.00 80 GLU A CA 1
ATOM 623 C C . GLU A 1 80 ? 6.414 -9.100 -17.803 1.00 94.00 80 GLU A C 1
ATOM 625 O O . GLU A 1 80 ? 6.000 -8.342 -18.673 1.00 94.00 80 GLU A O 1
ATOM 630 N N . ASP A 1 81 ? 5.650 -10.011 -17.215 1.00 93.06 81 ASP A N 1
ATOM 631 C CA . ASP A 1 81 ? 4.239 -10.254 -17.475 1.00 93.06 81 ASP A CA 1
ATOM 632 C C . ASP A 1 81 ? 3.300 -9.329 -16.688 1.00 93.06 81 ASP A C 1
ATOM 634 O O . ASP A 1 81 ? 2.098 -9.335 -16.948 1.00 93.06 81 ASP A O 1
ATOM 638 N N . VAL A 1 82 ? 3.818 -8.505 -15.768 1.00 95.00 82 VAL A N 1
ATOM 639 C CA . VAL A 1 82 ? 3.008 -7.515 -15.046 1.00 95.00 82 VAL A CA 1
ATOM 640 C C . VAL A 1 82 ? 2.589 -6.417 -16.028 1.00 95.00 82 VAL A C 1
ATOM 642 O O . VAL A 1 82 ? 3.456 -5.714 -16.562 1.00 95.00 82 VAL A O 1
ATOM 645 N N . PRO A 1 83 ? 1.281 -6.212 -16.271 1.00 95.19 83 PRO A N 1
ATOM 646 C CA . PRO A 1 83 ? 0.839 -5.168 -17.183 1.00 95.19 83 PRO A CA 1
ATOM 647 C C . PRO A 1 83 ? 1.275 -3.785 -16.682 1.00 95.19 83 PRO A C 1
ATOM 649 O O . PRO A 1 83 ? 1.475 -3.583 -15.484 1.00 95.19 83 PRO A O 1
ATOM 652 N N . LEU A 1 84 ? 1.405 -2.827 -17.604 1.00 95.12 84 LEU A N 1
ATOM 653 C CA . LEU A 1 84 ? 1.845 -1.440 -17.375 1.00 95.12 84 LEU A CA 1
ATOM 654 C C . LEU A 1 84 ? 3.326 -1.272 -16.980 1.00 95.12 84 LEU A C 1
ATOM 656 O O . LEU A 1 84 ? 3.998 -0.424 -17.555 1.00 95.12 84 LEU A O 1
ATOM 660 N N . VAL A 1 85 ? 3.851 -2.079 -16.054 1.00 96.81 85 VAL A N 1
ATOM 661 C CA . VAL A 1 85 ? 5.164 -1.842 -15.410 1.00 96.81 85 VAL A CA 1
ATOM 662 C C . VAL A 1 85 ? 6.159 -2.997 -15.558 1.00 96.81 85 VAL A C 1
ATOM 664 O O . VAL A 1 85 ? 7.223 -2.989 -14.937 1.00 96.81 85 VAL A O 1
ATOM 667 N N . GLY A 1 86 ? 5.833 -4.004 -16.369 1.00 95.88 86 GLY A N 1
ATOM 668 C CA . GLY A 1 86 ? 6.631 -5.216 -16.504 1.00 95.88 86 GLY A CA 1
ATOM 669 C C . GLY A 1 86 ? 8.093 -4.954 -16.872 1.00 95.88 86 GLY A C 1
ATOM 670 O O . GLY A 1 86 ? 8.405 -4.168 -17.765 1.00 95.88 86 GLY A O 1
ATOM 671 N N . GLY A 1 87 ? 9.010 -5.594 -16.139 1.00 95.44 87 GLY A N 1
ATOM 672 C CA . GLY A 1 87 ? 10.458 -5.446 -16.320 1.00 95.44 87 GLY A CA 1
ATOM 673 C C . GLY A 1 87 ? 11.053 -4.113 -15.842 1.00 95.44 87 GLY A C 1
ATOM 674 O O . GLY A 1 87 ? 12.276 -3.972 -15.821 1.00 95.44 87 GLY A O 1
ATOM 675 N N . GLN A 1 88 ? 10.237 -3.144 -15.421 1.00 96.56 88 GLN A N 1
ATOM 676 C CA . GLN A 1 88 ? 10.736 -1.861 -14.935 1.00 96.56 88 GLN A CA 1
ATOM 677 C C . GLN A 1 88 ? 11.275 -1.963 -13.508 1.00 96.56 88 GLN A C 1
ATOM 679 O O . GLN A 1 88 ? 10.755 -2.711 -12.678 1.00 96.56 88 GLN A O 1
ATOM 684 N N . PHE A 1 89 ? 12.304 -1.168 -13.205 1.00 94.81 89 PHE A N 1
ATOM 685 C CA . PHE A 1 89 ? 12.744 -0.932 -11.830 1.00 94.81 89 PHE A CA 1
ATOM 686 C C . PHE A 1 89 ? 11.658 -0.175 -11.061 1.00 94.81 89 PHE A C 1
ATOM 688 O O . PHE A 1 89 ? 11.085 0.773 -11.597 1.00 94.81 89 PHE A O 1
ATOM 695 N N . PHE A 1 90 ? 11.395 -0.555 -9.809 1.00 92.06 90 PHE A N 1
ATOM 696 C CA . PHE A 1 90 ? 10.210 -0.087 -9.082 1.00 92.06 90 PHE A CA 1
ATOM 697 C C . PHE A 1 90 ? 10.085 1.444 -8.995 1.00 92.06 90 PHE A C 1
ATOM 699 O O . PHE A 1 90 ? 9.002 1.971 -9.200 1.00 92.06 90 PHE A O 1
ATOM 706 N N . LYS A 1 91 ? 11.195 2.174 -8.809 1.00 89.75 91 LYS A N 1
ATOM 707 C CA . LYS A 1 91 ? 11.177 3.650 -8.804 1.00 89.75 91 LYS A CA 1
ATOM 708 C C . LYS A 1 91 ? 10.838 4.269 -10.158 1.00 89.75 91 LYS A C 1
ATOM 710 O O . LYS A 1 91 ? 10.340 5.384 -10.201 1.00 89.75 91 LYS A O 1
ATOM 715 N N . LYS A 1 92 ? 11.147 3.589 -11.268 1.00 93.38 92 LYS A N 1
ATOM 716 C CA . LYS A 1 92 ? 10.799 4.085 -12.606 1.00 93.38 92 LYS A CA 1
ATOM 717 C C . LYS A 1 92 ? 9.316 3.862 -12.906 1.00 93.38 92 LYS A C 1
ATOM 719 O O . LYS A 1 92 ? 8.689 4.729 -13.505 1.00 93.38 92 LYS A O 1
ATOM 724 N N . ALA A 1 93 ? 8.769 2.752 -12.416 1.00 95.44 93 ALA A N 1
ATOM 725 C CA . ALA A 1 93 ? 7.358 2.417 -12.548 1.00 95.44 93 ALA A CA 1
ATOM 726 C C . ALA A 1 93 ? 6.421 3.438 -11.874 1.00 95.44 93 ALA A C 1
ATOM 728 O O . ALA A 1 93 ? 5.277 3.571 -12.302 1.00 95.44 93 ALA A O 1
ATOM 729 N N . ASP A 1 94 ? 6.895 4.178 -10.861 1.00 93.94 94 ASP A N 1
ATOM 730 C CA . ASP A 1 94 ? 6.115 5.220 -10.176 1.00 93.94 94 ASP A CA 1
ATOM 731 C C . ASP A 1 94 ? 5.524 6.246 -11.164 1.00 93.94 94 ASP A C 1
ATOM 733 O O . ASP A 1 94 ? 4.366 6.638 -11.026 1.00 93.94 94 ASP A O 1
ATOM 737 N N . GLU A 1 95 ? 6.282 6.646 -12.193 1.00 95.31 95 GLU A N 1
ATOM 738 C CA . GLU A 1 95 ? 5.823 7.615 -13.199 1.00 95.31 95 GLU A CA 1
ATOM 739 C C . GLU A 1 95 ? 4.620 7.086 -14.000 1.00 95.31 95 GLU A C 1
ATOM 741 O O . GLU A 1 95 ? 3.615 7.787 -14.148 1.00 95.31 95 GLU A O 1
ATOM 746 N N . ASP A 1 96 ? 4.697 5.837 -14.466 1.00 96.69 96 ASP A N 1
ATOM 747 C CA . ASP A 1 96 ? 3.651 5.202 -15.274 1.00 96.69 96 ASP A CA 1
ATOM 748 C C . ASP A 1 96 ? 2.397 4.905 -14.436 1.00 96.69 96 ASP A C 1
ATOM 750 O O . ASP A 1 96 ? 1.270 5.125 -14.888 1.00 96.69 96 ASP A O 1
ATOM 754 N N . LEU A 1 97 ? 2.579 4.470 -13.184 1.00 96.69 97 LEU A N 1
ATOM 755 C CA . LEU A 1 97 ? 1.484 4.215 -12.243 1.00 96.69 97 LEU A CA 1
ATOM 756 C C . LEU A 1 97 ? 0.731 5.505 -11.894 1.00 96.69 97 LEU A C 1
ATOM 758 O O . LEU A 1 97 ? -0.500 5.521 -11.882 1.00 96.69 97 LEU A O 1
ATOM 762 N N . VAL A 1 98 ? 1.449 6.601 -11.636 1.00 96.81 98 VAL A N 1
ATOM 763 C CA . VAL A 1 98 ? 0.832 7.906 -11.354 1.00 96.81 98 VAL A CA 1
ATOM 764 C C . VAL A 1 98 ? 0.088 8.438 -12.580 1.00 96.81 98 VAL A C 1
ATOM 766 O O . VAL A 1 98 ? -1.027 8.951 -12.437 1.00 96.81 98 VAL A O 1
ATOM 769 N N . ALA A 1 99 ? 0.663 8.297 -13.779 1.00 97.12 99 ALA A N 1
ATOM 770 C CA . ALA A 1 99 ? 0.017 8.708 -15.022 1.00 97.12 99 ALA A CA 1
ATOM 771 C C . ALA A 1 99 ? -1.296 7.945 -15.266 1.00 97.12 99 ALA A C 1
ATOM 773 O O . ALA A 1 99 ? -2.316 8.566 -15.572 1.00 97.12 99 ALA A O 1
ATOM 774 N N . ASP A 1 100 ? -1.301 6.626 -15.059 1.00 97.88 100 ASP A N 1
ATOM 775 C CA . ASP A 1 100 ? -2.503 5.797 -15.178 1.00 97.88 100 ASP A CA 1
ATOM 776 C C . ASP A 1 100 ? -3.589 6.186 -14.154 1.00 97.88 100 ASP A C 1
ATOM 778 O O . ASP A 1 100 ? -4.746 6.405 -14.527 1.00 97.88 100 ASP A O 1
ATOM 782 N N . LEU A 1 101 ? -3.230 6.362 -12.875 1.00 97.69 101 LEU A N 1
ATOM 783 C CA . LEU A 1 101 ? -4.183 6.792 -11.839 1.00 97.69 101 LEU A CA 1
ATOM 784 C C . LEU A 1 101 ? -4.793 8.160 -12.147 1.00 97.69 101 LEU A C 1
ATOM 786 O O . LEU A 1 101 ? -5.979 8.386 -11.888 1.00 97.69 101 LEU A O 1
ATOM 790 N N . SER A 1 102 ? -3.989 9.074 -12.693 1.00 97.06 102 SER A N 1
ATOM 791 C CA . SER A 1 102 ? -4.452 10.390 -13.121 1.00 97.06 102 SER A CA 1
ATOM 792 C C . SER A 1 102 ? -5.412 10.284 -14.306 1.00 97.06 102 SER A C 1
ATOM 794 O O . SER A 1 102 ? -6.500 10.856 -14.250 1.00 97.06 102 SER A O 1
ATOM 796 N N . ALA A 1 103 ? -5.063 9.501 -15.331 1.00 97.69 103 ALA A N 1
ATOM 797 C CA . ALA 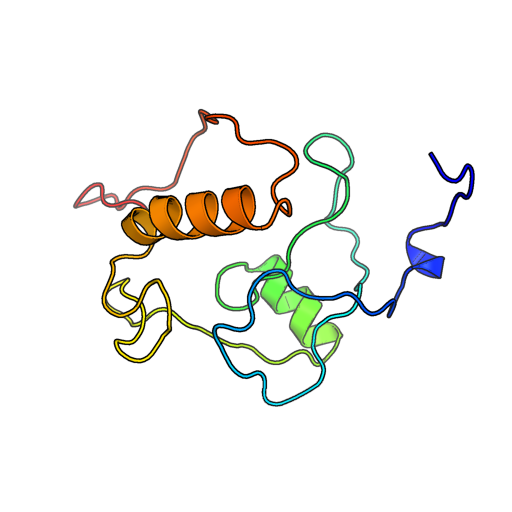A 1 103 ? -5.894 9.302 -16.517 1.00 97.69 103 ALA A CA 1
ATOM 798 C C . ALA A 1 103 ? -7.255 8.665 -16.187 1.00 97.69 103 ALA A C 1
ATOM 800 O O . ALA A 1 103 ? -8.267 9.022 -16.790 1.00 97.69 103 ALA A O 1
ATOM 801 N N . ARG A 1 104 ? -7.299 7.765 -15.195 1.00 97.38 104 ARG A N 1
ATOM 802 C CA . ARG A 1 104 ? -8.536 7.129 -14.706 1.00 97.38 104 ARG A CA 1
ATOM 803 C C . ARG A 1 104 ? -9.300 7.957 -13.666 1.00 97.38 104 ARG A C 1
ATOM 805 O O . ARG A 1 104 ? -10.357 7.525 -13.215 1.00 97.38 104 ARG A O 1
ATOM 812 N N . GLY A 1 105 ? -8.791 9.128 -13.271 1.00 96.81 105 GLY A N 1
ATOM 813 C CA . GLY A 1 105 ? -9.439 10.007 -12.291 1.00 96.81 105 GLY A CA 1
ATOM 814 C C . GLY A 1 105 ? -9.456 9.464 -10.856 1.00 96.81 105 GLY A C 1
ATOM 815 O O . GLY A 1 105 ? -10.265 9.910 -10.047 1.00 96.81 105 GLY A O 1
ATOM 816 N N . LEU A 1 106 ? -8.580 8.507 -10.531 1.00 97.06 106 LEU A N 1
ATOM 817 C CA . LEU A 1 106 ? -8.460 7.916 -9.190 1.00 97.06 106 LEU A CA 1
ATOM 818 C C . LEU A 1 106 ? -7.464 8.670 -8.297 1.00 97.06 106 LEU A C 1
ATOM 820 O O . LEU A 1 106 ? -7.440 8.480 -7.081 1.00 97.06 106 LEU A O 1
ATOM 824 N N . LEU A 1 107 ? -6.633 9.527 -8.891 1.00 96.75 107 LEU A N 1
ATOM 825 C CA . LEU A 1 107 ? -5.634 10.321 -8.186 1.00 96.75 107 LEU A CA 1
ATOM 826 C C . LEU A 1 107 ? -6.233 11.637 -7.680 1.00 96.75 107 LEU A C 1
ATOM 828 O O . LEU A 1 107 ? -6.451 12.568 -8.451 1.00 96.75 107 LEU A O 1
ATOM 832 N N . PHE A 1 108 ? -6.455 11.737 -6.369 1.00 95.19 108 PHE A N 1
ATOM 833 C CA . PHE A 1 108 ? -6.987 12.961 -5.762 1.00 95.19 108 PHE A CA 1
ATOM 834 C C . PHE A 1 108 ? -5.971 14.114 -5.749 1.00 95.19 108 PHE A C 1
ATOM 836 O O . PHE A 1 108 ? -6.310 15.257 -6.053 1.00 95.19 108 PHE A O 1
ATOM 843 N N . LYS A 1 109 ? -4.722 13.831 -5.363 1.00 93.75 109 LYS A N 1
ATOM 844 C CA . LYS A 1 109 ? -3.657 14.831 -5.235 1.00 93.75 109 LYS A CA 1
ATOM 845 C C . LYS A 1 109 ? -2.294 14.175 -5.424 1.00 93.75 109 LYS A C 1
ATOM 847 O O . LYS A 1 109 ? -2.038 13.122 -4.853 1.00 93.75 109 LYS A O 1
ATOM 852 N N . HIS A 1 110 ? -1.418 14.838 -6.173 1.00 93.50 110 HIS A N 1
ATOM 853 C CA . HIS A 1 110 ? -0.018 14.460 -6.339 1.00 93.50 110 HIS A CA 1
ATOM 854 C C . HIS A 1 110 ? 0.858 15.655 -5.975 1.00 93.50 110 HIS A C 1
ATOM 856 O O . HIS A 1 110 ? 0.671 16.750 -6.506 1.00 93.50 110 HIS A O 1
ATOM 862 N N . VAL A 1 111 ? 1.768 15.456 -5.025 1.00 91.25 111 VAL A N 1
ATOM 863 C CA . VAL A 1 111 ? 2.714 16.476 -4.569 1.00 91.25 111 VAL A CA 1
ATOM 864 C C . VAL A 1 111 ? 4.088 15.845 -4.362 1.00 91.25 111 VAL A C 1
ATOM 866 O O . VAL A 1 111 ? 4.155 14.735 -3.834 1.00 91.25 111 VAL A O 1
ATOM 869 N N . PRO A 1 112 ? 5.178 16.536 -4.731 1.00 87.94 112 PRO A N 1
ATOM 870 C CA . PRO A 1 112 ? 6.514 16.149 -4.301 1.00 87.94 112 PRO A CA 1
ATOM 871 C C . PRO A 1 112 ? 6.609 16.203 -2.774 1.00 87.94 112 PRO A C 1
ATOM 873 O O . PRO A 1 112 ? 6.094 17.138 -2.156 1.00 87.94 112 PRO A O 1
ATOM 876 N N . TYR A 1 113 ? 7.273 15.218 -2.176 1.00 86.19 113 TYR A N 1
ATOM 877 C CA . TYR A 1 113 ? 7.465 15.139 -0.732 1.00 86.19 113 TYR A CA 1
ATOM 878 C C . TYR A 1 113 ? 8.947 14.955 -0.422 1.00 86.19 113 TYR A C 1
ATOM 880 O O . TYR A 1 113 ? 9.567 13.988 -0.864 1.00 86.19 113 TYR A O 1
ATOM 888 N N . GLU A 1 114 ? 9.522 15.907 0.307 1.00 86.25 114 GLU A N 1
ATOM 889 C CA . GLU A 1 114 ? 10.919 15.861 0.723 1.00 86.25 114 GLU A CA 1
ATOM 890 C C . GLU A 1 114 ? 11.002 15.278 2.133 1.00 86.25 114 GLU A C 1
ATOM 892 O O . GLU A 1 114 ? 10.441 15.828 3.079 1.00 86.25 114 GLU A O 1
ATOM 897 N N . HIS A 1 115 ? 11.683 14.143 2.267 1.00 84.88 115 HIS A N 1
ATOM 898 C CA . HIS A 1 115 ? 11.888 13.486 3.550 1.00 84.88 115 HIS A CA 1
ATOM 899 C C . HIS A 1 115 ? 13.159 12.640 3.541 1.00 84.88 115 HIS A C 1
ATOM 901 O O . HIS A 1 115 ? 13.691 12.280 2.489 1.00 84.88 115 HIS A O 1
ATOM 907 N N . SER A 1 116 ? 13.629 12.281 4.733 1.00 81.44 116 SER A N 1
ATOM 908 C CA . SER A 1 116 ? 14.718 11.322 4.884 1.00 81.44 116 SER A CA 1
ATOM 909 C C . SER A 1 116 ? 14.260 9.940 4.416 1.00 81.44 116 SER A C 1
ATOM 911 O O . SER A 1 116 ? 13.317 9.375 4.973 1.00 81.44 116 SER A O 1
ATOM 913 N N . TYR A 1 117 ? 14.943 9.393 3.412 1.00 84.81 117 TYR A N 1
ATOM 914 C CA . TYR A 1 117 ? 14.703 8.055 2.874 1.00 84.81 117 TYR A CA 1
ATOM 915 C C . TYR A 1 117 ? 15.941 7.173 3.117 1.00 84.81 117 TYR A C 1
ATOM 917 O O . TYR A 1 117 ? 17.066 7.668 3.014 1.00 84.81 117 TYR A O 1
ATOM 925 N N . PRO A 1 118 ? 15.796 5.886 3.478 1.00 79.25 118 PRO A N 1
ATOM 926 C CA . PRO A 1 118 ? 16.944 5.012 3.682 1.00 79.25 118 PRO A CA 1
ATOM 927 C C . PRO A 1 118 ? 17.662 4.726 2.356 1.00 79.25 118 PRO A C 1
ATOM 929 O O . PRO A 1 118 ? 17.068 4.270 1.381 1.00 79.25 118 PRO A O 1
ATOM 932 N N . HIS A 1 119 ? 18.972 4.956 2.328 1.00 82.38 119 HIS A N 1
ATOM 933 C CA . HIS A 1 119 ? 19.832 4.628 1.192 1.00 82.38 119 HIS A CA 1
ATOM 934 C C . HIS A 1 119 ? 20.869 3.583 1.600 1.00 82.38 119 HIS A C 1
ATOM 936 O O . HIS A 1 119 ? 21.378 3.595 2.723 1.00 82.38 119 HIS A O 1
ATOM 942 N N . CYS A 1 120 ? 21.220 2.690 0.674 1.00 78.69 120 CYS A N 1
ATOM 943 C CA . CYS A 1 120 ? 22.282 1.717 0.868 1.00 78.69 120 CYS A CA 1
ATOM 944 C C . CYS A 1 120 ? 23.574 2.441 1.252 1.00 78.69 120 CYS A C 1
ATOM 946 O O . CYS A 1 120 ? 24.084 3.272 0.502 1.00 78.69 120 CYS A O 1
ATOM 948 N N . TRP A 1 121 ? 24.139 2.075 2.400 1.00 77.69 121 TRP A N 1
ATOM 949 C CA . TRP A 1 121 ? 25.336 2.707 2.954 1.00 77.69 121 TRP A CA 1
ATOM 950 C C . TRP A 1 121 ? 26.575 2.606 2.046 1.00 77.69 121 TRP A C 1
ATOM 952 O O . TRP A 1 121 ? 27.521 3.368 2.226 1.00 77.69 121 TRP A O 1
ATOM 962 N N . ARG A 1 122 ? 26.586 1.669 1.085 1.00 78.44 122 ARG A N 1
ATOM 963 C CA . ARG A 1 122 ? 27.713 1.431 0.171 1.00 78.44 122 ARG A CA 1
ATOM 964 C C . ARG A 1 122 ? 27.508 2.013 -1.226 1.00 78.44 122 ARG A C 1
ATOM 966 O O . ARG A 1 122 ? 28.449 2.560 -1.787 1.00 78.44 122 ARG A O 1
ATOM 973 N N . CYS A 1 123 ? 26.328 1.824 -1.818 1.00 82.44 123 CYS A N 1
ATOM 974 C CA . CYS A 1 123 ? 26.065 2.211 -3.211 1.00 82.44 123 CYS A CA 1
ATOM 975 C C . CYS A 1 123 ? 25.046 3.345 -3.359 1.00 82.44 123 CYS A C 1
ATOM 977 O O . CYS A 1 123 ? 24.744 3.731 -4.483 1.00 82.44 123 CYS A O 1
ATOM 979 N N . HIS A 1 124 ? 24.516 3.872 -2.250 1.00 75.38 124 HIS A N 1
ATOM 980 C CA . HIS A 1 124 ? 23.566 4.990 -2.192 1.00 75.38 124 HIS A CA 1
ATOM 981 C C . HIS A 1 124 ? 22.236 4.780 -2.941 1.00 75.38 124 HIS A C 1
ATOM 983 O O . HIS A 1 124 ? 21.410 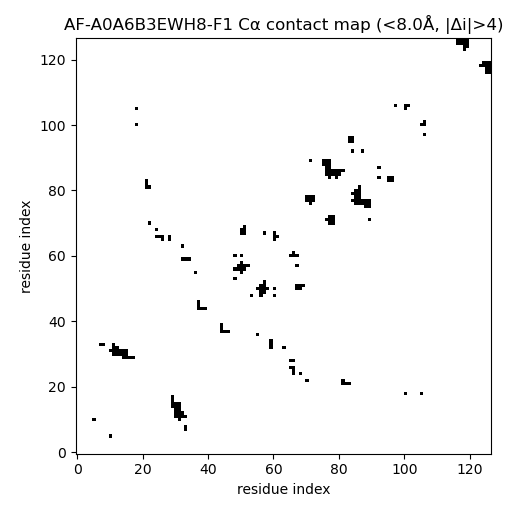5.688 -3.019 1.00 75.38 124 HIS A O 1
ATOM 989 N N . THR A 1 125 ? 21.975 3.568 -3.437 1.00 77.88 125 THR A N 1
ATOM 990 C CA . THR A 1 125 ? 20.672 3.168 -3.982 1.00 77.88 125 THR A CA 1
ATOM 991 C C . THR A 1 125 ? 19.611 3.237 -2.885 1.00 77.88 125 THR A C 1
ATOM 993 O O . THR A 1 125 ? 19.871 2.814 -1.760 1.00 77.88 125 THR A O 1
ATOM 996 N N . ALA A 1 126 ? 18.438 3.784 -3.201 1.00 77.25 126 ALA A N 1
ATOM 997 C CA . ALA A 1 126 ? 17.285 3.793 -2.301 1.00 77.25 126 ALA A CA 1
ATOM 998 C C . ALA A 1 126 ? 16.897 2.354 -1.895 1.00 77.25 126 ALA A C 1
ATOM 1000 O O . ALA A 1 126 ? 16.885 1.474 -2.760 1.00 77.25 126 ALA A O 1
ATOM 1001 N N . LEU A 1 127 ? 16.636 2.138 -0.598 1.00 72.31 127 LEU A N 1
ATOM 1002 C CA . LEU A 1 127 ? 16.252 0.846 -0.005 1.00 72.31 127 LEU A CA 1
ATOM 1003 C C . LEU A 1 127 ? 14.738 0.608 0.032 1.00 72.31 127 LEU A C 1
ATOM 1005 O O . LEU A 1 127 ? 13.968 1.594 0.001 1.00 72.31 127 LEU A O 1
#

Foldseek 3Di:
DPPDDDDLVRQFFPFDDDPDPLDDAPDRAGGRFDDDPFDPPDDDSGDDAQLVPDPVSVVRCVVVVHDHDDQADPVQAGDQSRPQGHRHRPVVSVVSSVVSCVVVVNDPDDDDDDDDFDADPPPRHTD

Secondary structure (DSSP, 8-state):
-------TTTTTT-B---S--SS--SS---B----S---SSSTTS-----TTT-HHHHHHHHHTT------B-TTSBB-TTSTTTTT-BHHHHHHHHHHHHHHTT-------------B-TTT--B-

Nearest PDB structures (foldseek):
  8c9d-assembly1_A  TM=9.483E-01  e=4.924E-08  Priestia megaterium
  8c8v-assembly1_A  TM=9.498E-01  e=5.626E-08  Priestia megaterium NBRC 15308 = ATCC 14581
  8c8w-assembly1_A  TM=9.484E-01  e=6.873E-08  Priestia megaterium
  8c8u-assembly1_A  TM=9.512E-01  e=9.593E-08  Priestia megaterium
  8c9f-assembly1_A  TM=9.462E-01  e=3.880E-05  Priestia megaterium